Protein AF-A0A6P7FRH8-F1 (afdb_monomer_lite)

pLDDT: mean 74.27, std 18.22, range [39.25, 94.69]

Secondary structure (DSSP, 8-state):
-HHHHTT--HHHHHHHTTS-SSS----------SSHHHHHHHHHHHHHHS-EE-GGGT-TT--PEEEPTT-SSHHHHHHHIIIIIHHHTT-PPPPHHHHHHHHHHTTEEE--PPP-----------S----SSSSSSS--S---S----

Structure (mmCIF, N/CA/C/O backbone):
data_AF-A0A6P7FRH8-F1
#
_entry.id   AF-A0A6P7FRH8-F1
#
loop_
_atom_site.group_PDB
_atom_site.id
_atom_site.type_symbol
_atom_site.label_atom_id
_atom_site.label_alt_id
_atom_site.label_comp_id
_atom_site.label_asym_id
_atom_site.label_entity_id
_atom_site.label_seq_id
_atom_site.pdbx_PDB_ins_code
_atom_site.Cartn_x
_atom_site.Cartn_y
_atom_site.Cartn_z
_atom_site.occupancy
_atom_site.B_iso_or_equiv
_atom_site.auth_seq_id
_atom_site.auth_comp_id
_atom_site.auth_asym_id
_atom_site.auth_atom_id
_atom_site.pdbx_PDB_model_num
ATOM 1 N N . MET A 1 1 ? -32.031 -20.025 24.176 1.00 63.12 1 MET A N 1
ATOM 2 C CA . MET A 1 1 ? -31.683 -21.432 23.867 1.00 63.12 1 MET A CA 1
ATOM 3 C C . MET A 1 1 ? -32.032 -21.866 22.438 1.00 63.12 1 MET A C 1
ATOM 5 O O . MET A 1 1 ? -31.291 -22.670 21.905 1.00 63.12 1 MET A O 1
ATOM 9 N N . PHE A 1 2 ? -33.048 -21.300 21.772 1.00 73.94 2 PHE A N 1
ATOM 10 C CA . PHE A 1 2 ? -33.455 -21.704 20.409 1.00 73.94 2 PHE A CA 1
ATOM 11 C C . PHE A 1 2 ? -32.411 -21.440 19.297 1.00 73.94 2 PHE A C 1
ATOM 13 O O . PHE A 1 2 ? -32.274 -22.214 18.356 1.00 73.94 2 PHE A O 1
ATOM 20 N N . LEU A 1 3 ? -31.630 -20.361 19.420 1.00 79.25 3 LEU A N 1
ATOM 2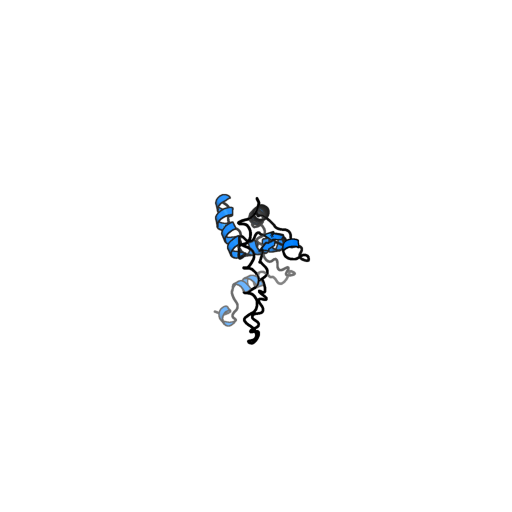1 C CA . LEU A 1 3 ? -30.697 -19.915 18.374 1.00 79.25 3 LEU A CA 1
ATOM 22 C C . LEU A 1 3 ? -29.449 -20.797 18.239 1.00 79.25 3 LEU A C 1
ATOM 24 O O . LEU A 1 3 ? -28.975 -21.026 17.129 1.00 79.25 3 LEU A O 1
ATOM 28 N N . ASN A 1 4 ? -28.979 -21.374 19.350 1.00 80.12 4 ASN A N 1
ATOM 29 C CA . ASN A 1 4 ? -27.881 -22.343 19.333 1.00 80.12 4 ASN A CA 1
ATOM 30 C C . ASN A 1 4 ? -28.285 -23.656 18.655 1.00 80.12 4 ASN A C 1
ATOM 32 O O . ASN A 1 4 ? -27.463 -24.247 17.964 1.00 80.12 4 ASN A O 1
ATOM 36 N N . THR A 1 5 ? -29.536 -24.094 18.814 1.00 89.44 5 THR A N 1
ATOM 37 C CA . THR A 1 5 ? -30.041 -25.343 18.222 1.00 89.44 5 THR A CA 1
ATOM 38 C C . THR A 1 5 ? -30.091 -25.276 16.697 1.00 89.44 5 THR A C 1
ATOM 40 O O . THR A 1 5 ? -29.773 -26.253 16.030 1.00 89.44 5 THR A O 1
ATOM 43 N N . LEU A 1 6 ? -30.441 -24.113 16.141 1.00 83.88 6 LEU A N 1
ATOM 44 C CA . LEU A 1 6 ? -30.468 -23.882 14.692 1.00 83.88 6 LEU A CA 1
ATOM 45 C C . LEU A 1 6 ? -29.117 -23.407 14.128 1.00 83.88 6 LEU A C 1
ATOM 47 O O . LEU A 1 6 ? -28.991 -23.202 12.924 1.00 83.88 6 LEU A O 1
ATOM 51 N N . GLY A 1 7 ? -28.113 -23.181 14.985 1.00 88.06 7 GLY A N 1
ATOM 52 C CA . GLY A 1 7 ? -26.817 -22.626 14.584 1.00 88.06 7 GLY A CA 1
ATOM 53 C C . GLY A 1 7 ? -26.890 -21.192 14.041 1.00 88.06 7 GLY A C 1
ATOM 54 O O . GLY A 1 7 ? -25.972 -20.741 13.353 1.00 88.06 7 GLY A O 1
ATOM 55 N N . VAL A 1 8 ? -27.970 -20.458 14.329 1.00 88.38 8 VAL A N 1
ATOM 56 C CA . VAL A 1 8 ? -28.181 -19.098 13.820 1.00 88.38 8 VAL A CA 1
ATOM 57 C C . VAL A 1 8 ? -27.652 -18.093 14.836 1.00 88.38 8 VAL A C 1
ATOM 59 O O . VAL A 1 8 ? -28.029 -18.106 16.002 1.00 88.38 8 VAL A O 1
ATOM 62 N N . LYS A 1 9 ? -26.780 -17.184 14.390 1.00 87.31 9 LYS A N 1
ATOM 63 C CA . LYS A 1 9 ? -26.216 -16.134 15.249 1.00 87.31 9 LYS A CA 1
ATOM 64 C C . LYS A 1 9 ? -27.174 -14.945 15.363 1.00 87.31 9 LYS A C 1
ATOM 66 O O . LYS A 1 9 ? -27.719 -14.502 14.354 1.00 87.31 9 LYS A O 1
ATOM 71 N N . ASP A 1 10 ? -27.267 -14.347 16.550 1.00 83.75 10 ASP A N 1
ATOM 72 C CA . ASP A 1 10 ? -28.142 -13.198 16.857 1.00 83.75 10 ASP A CA 1
ATOM 73 C C . ASP A 1 10 ? -28.058 -12.045 15.847 1.00 83.75 10 ASP A C 1
ATOM 75 O O . ASP A 1 10 ? -29.055 -11.388 15.547 1.00 83.75 10 ASP A O 1
ATOM 79 N N . TRP A 1 11 ? -26.867 -11.781 15.301 1.00 84.12 11 TRP A N 1
ATOM 80 C CA . TRP A 1 11 ? -26.667 -10.702 14.332 1.00 84.12 11 TRP A CA 1
ATOM 81 C C . TRP A 1 11 ? -27.439 -10.928 13.020 1.00 84.12 11 TRP A C 1
ATOM 83 O O . TRP A 1 11 ? -27.838 -9.955 12.385 1.00 84.12 11 TRP A O 1
ATOM 93 N N . VAL A 1 12 ? -27.675 -12.187 12.630 1.00 86.56 12 VAL A N 1
ATOM 94 C CA . VAL A 1 12 ? -28.420 -12.560 11.415 1.00 86.56 12 VAL A CA 1
ATOM 95 C C . VAL A 1 12 ? -29.893 -12.210 11.583 1.00 86.56 12 VAL A C 1
ATOM 97 O O . VAL A 1 12 ? -30.481 -11.569 10.720 1.00 86.56 12 VAL A O 1
ATOM 100 N N . ILE A 1 13 ? -30.461 -12.527 12.745 1.00 85.88 13 ILE A N 1
ATOM 101 C CA . ILE A 1 13 ? -31.863 -12.241 13.072 1.00 85.88 13 ILE A CA 1
ATOM 102 C C . ILE A 1 13 ? -32.079 -10.741 13.191 1.00 85.88 13 ILE A C 1
ATOM 104 O O . ILE A 1 13 ? -33.019 -10.209 12.616 1.00 85.88 13 ILE A O 1
ATOM 108 N N . LYS A 1 14 ? -31.161 -10.028 13.854 1.00 85.88 14 LYS A N 1
ATOM 109 C CA . LYS A 1 14 ? -31.185 -8.558 13.905 1.00 85.88 14 LYS A CA 1
ATOM 110 C C . LYS A 1 14 ? -31.061 -7.921 12.520 1.00 85.88 14 LYS A C 1
ATOM 112 O O . LYS A 1 14 ? -31.521 -6.800 12.338 1.00 85.88 14 LYS A O 1
ATOM 117 N N . LYS A 1 15 ? -30.418 -8.590 11.559 1.00 84.75 15 LYS A N 1
ATOM 118 C CA . LYS A 1 15 ? -30.324 -8.125 10.172 1.00 84.75 15 LYS A CA 1
ATOM 119 C C . LYS A 1 15 ? -31.622 -8.386 9.411 1.00 84.75 15 LYS A C 1
ATOM 121 O O . LYS A 1 15 ? -32.083 -7.485 8.727 1.00 84.75 15 LYS A O 1
ATOM 126 N N . TRP A 1 16 ? -32.222 -9.563 9.566 1.00 86.12 16 TRP A N 1
ATOM 127 C CA . TRP A 1 16 ? -33.502 -9.909 8.940 1.00 86.12 16 TRP A CA 1
ATOM 128 C C . TRP A 1 16 ? -34.677 -9.123 9.510 1.00 86.12 16 TRP A C 1
ATOM 130 O O . TRP A 1 16 ? -35.478 -8.624 8.743 1.00 86.12 16 TRP A O 1
ATOM 140 N N . ALA A 1 17 ? -34.730 -8.905 10.823 1.00 84.31 17 ALA A N 1
ATOM 141 C CA . ALA A 1 17 ? -35.766 -8.086 11.452 1.00 84.31 17 ALA A CA 1
ATOM 142 C C . ALA A 1 17 ? -35.743 -6.617 10.988 1.00 84.31 17 ALA A C 1
ATOM 144 O O . ALA A 1 17 ? -36.749 -5.927 11.086 1.00 84.31 17 ALA A O 1
ATOM 145 N N . LYS A 1 18 ? -34.597 -6.131 10.491 1.00 81.94 18 LYS A N 1
ATOM 146 C CA . LYS A 1 18 ? -34.467 -4.795 9.886 1.00 81.94 18 LYS A CA 1
ATOM 147 C C . LYS A 1 18 ? -34.904 -4.753 8.420 1.00 81.94 18 LYS A C 1
ATOM 149 O O . LYS A 1 18 ? -35.104 -3.667 7.895 1.00 81.94 18 LYS A O 1
ATOM 154 N N . ILE A 1 19 ? -35.003 -5.907 7.765 1.00 77.25 19 ILE A N 1
ATOM 155 C CA . ILE A 1 19 ? -35.487 -6.051 6.393 1.00 77.25 19 ILE A CA 1
ATOM 156 C C . ILE A 1 19 ? -36.983 -6.358 6.524 1.00 77.25 19 ILE A C 1
ATOM 158 O O . ILE A 1 19 ? -37.376 -7.511 6.676 1.00 77.25 19 ILE A O 1
ATOM 162 N N . GLY A 1 20 ? -37.811 -5.316 6.600 1.00 70.62 20 GLY A N 1
ATOM 163 C CA . GLY A 1 20 ? -39.267 -5.474 6.612 1.00 70.62 20 GLY A CA 1
ATOM 164 C C . GLY A 1 20 ? -39.796 -6.110 5.311 1.00 70.62 20 GLY A C 1
ATOM 165 O O . GLY A 1 20 ? -39.041 -6.264 4.351 1.00 70.62 20 GLY A O 1
ATOM 166 N N . PRO A 1 21 ? -41.087 -6.491 5.259 1.00 69.56 21 PRO A N 1
ATOM 167 C CA . PRO A 1 21 ? -41.699 -7.119 4.080 1.00 69.56 21 PRO A CA 1
ATOM 168 C C . PRO A 1 21 ? -41.837 -6.180 2.867 1.00 69.56 21 PRO A C 1
ATOM 170 O O . PRO A 1 21 ? -42.007 -6.650 1.748 1.00 69.56 21 PRO A O 1
ATOM 173 N N . GLU A 1 22 ? -41.730 -4.873 3.074 1.00 61.94 22 GLU A N 1
ATOM 174 C CA . GLU A 1 22 ? -41.781 -3.846 2.036 1.00 61.94 22 GLU A CA 1
ATOM 175 C C . GLU A 1 22 ? -40.412 -3.163 1.997 1.00 61.94 22 GLU A C 1
ATOM 177 O O . GLU A 1 22 ? -40.123 -2.352 2.869 1.00 61.94 22 GLU A O 1
ATOM 182 N N . GLU A 1 23 ? -39.538 -3.580 1.073 1.00 50.59 23 GLU A N 1
ATOM 183 C CA . GLU A 1 23 ? -38.550 -2.745 0.361 1.00 50.59 23 GLU A CA 1
ATOM 184 C C . GLU A 1 23 ? -37.496 -3.613 -0.354 1.00 50.59 23 GLU A C 1
ATOM 186 O O . GLU A 1 23 ? -36.918 -4.554 0.196 1.00 50.59 23 GLU A O 1
ATOM 191 N N . ASN A 1 24 ? -37.221 -3.269 -1.617 1.00 59.03 24 ASN A N 1
ATOM 192 C CA . ASN A 1 24 ? -36.160 -3.859 -2.429 1.00 59.03 24 ASN A CA 1
ATOM 193 C C . ASN A 1 24 ? -34.812 -3.730 -1.708 1.00 59.03 24 ASN A C 1
ATOM 195 O O . ASN A 1 24 ? -34.280 -2.632 -1.544 1.00 59.03 24 ASN A O 1
ATOM 199 N N . VAL A 1 25 ? -34.241 -4.867 -1.306 1.00 55.28 25 VAL A N 1
ATOM 200 C CA . VAL A 1 25 ? -32.971 -4.942 -0.580 1.00 55.28 25 VAL A CA 1
ATOM 201 C C . VAL A 1 25 ? -31.812 -4.512 -1.488 1.00 55.28 25 VAL A C 1
ATOM 203 O O . VAL A 1 25 ? -31.060 -5.335 -2.010 1.00 55.28 25 VAL A O 1
ATOM 206 N N . THR A 1 26 ? -31.582 -3.207 -1.636 1.00 56.03 26 THR A N 1
ATOM 207 C CA . THR A 1 26 ? -30.226 -2.723 -1.895 1.00 56.03 26 THR A CA 1
ATOM 208 C C . THR A 1 26 ? -29.423 -2.989 -0.636 1.00 56.03 26 THR A C 1
ATOM 210 O O . THR A 1 26 ? -29.571 -2.298 0.371 1.00 56.03 26 THR A O 1
ATOM 213 N N . VAL A 1 27 ? -28.582 -4.024 -0.677 1.00 55.12 27 VAL A N 1
ATOM 214 C CA . VAL A 1 27 ? -27.590 -4.308 0.361 1.00 55.12 27 VAL A CA 1
ATOM 215 C C . VAL A 1 27 ? -26.592 -3.150 0.375 1.00 55.12 27 VAL A C 1
ATOM 217 O O . VAL A 1 27 ? -25.514 -3.217 -0.217 1.00 55.12 27 VAL A O 1
ATOM 220 N N . GLN A 1 28 ? -26.946 -2.060 1.051 1.00 49.62 28 GLN A N 1
ATOM 221 C CA . GLN A 1 28 ? -26.010 -1.000 1.379 1.00 49.62 28 GLN A CA 1
ATOM 222 C C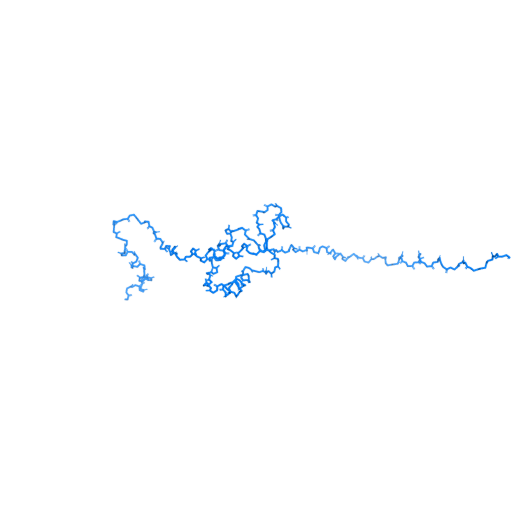 . GLN A 1 28 ? -25.105 -1.546 2.475 1.00 49.62 28 GLN A C 1
ATOM 224 O O . GLN A 1 28 ? -25.342 -1.436 3.676 1.00 49.62 28 GLN A O 1
ATOM 229 N N . THR A 1 29 ? -24.063 -2.237 2.025 1.00 53.25 29 THR A N 1
ATOM 230 C CA . THR A 1 29 ? -22.898 -2.525 2.848 1.00 53.25 29 THR A CA 1
ATOM 231 C C . THR A 1 29 ? -22.422 -1.169 3.347 1.00 53.25 29 THR A C 1
ATOM 233 O O . THR A 1 29 ? -22.040 -0.349 2.516 1.00 53.25 29 THR A O 1
ATOM 236 N N . HIS A 1 30 ? -22.502 -0.902 4.657 1.00 50.78 30 HIS A N 1
ATOM 237 C CA . HIS A 1 30 ? -21.990 0.335 5.246 1.00 50.78 30 HIS A CA 1
ATOM 238 C C . HIS A 1 30 ? -20.535 0.511 4.810 1.00 50.78 30 HIS A C 1
ATOM 240 O O . HIS A 1 30 ? -19.613 -0.097 5.360 1.00 50.78 30 HIS A O 1
ATOM 246 N N . GLN A 1 31 ? -20.326 1.321 3.778 1.00 47.53 31 GLN A N 1
ATOM 247 C CA . GLN A 1 31 ? -19.007 1.787 3.438 1.00 47.53 31 GLN A CA 1
ATOM 248 C C . GLN A 1 31 ? -18.686 2.836 4.489 1.00 47.53 31 GLN A C 1
ATOM 250 O O . GLN A 1 31 ? -19.239 3.932 4.474 1.00 47.53 31 GLN A O 1
ATOM 255 N N . ASN A 1 32 ? -17.797 2.495 5.422 1.00 48.66 32 ASN A N 1
ATOM 256 C CA . ASN A 1 32 ? -17.069 3.482 6.215 1.00 48.66 32 ASN A CA 1
ATOM 257 C C . ASN A 1 32 ? -16.215 4.322 5.245 1.00 48.66 32 ASN A C 1
ATOM 259 O O . ASN A 1 32 ? -15.011 4.112 5.105 1.00 48.66 32 ASN A O 1
ATOM 263 N N . SER A 1 33 ? -16.860 5.215 4.495 1.00 51.47 33 SER A N 1
ATOM 264 C CA . SER A 1 33 ? -16.261 5.964 3.389 1.00 51.47 33 SER A CA 1
ATOM 265 C C . SER A 1 33 ? -15.751 7.341 3.822 1.00 51.47 33 SER A C 1
ATOM 267 O O . SER A 1 33 ? -15.045 7.992 3.059 1.00 51.47 33 SER A O 1
ATOM 269 N N . GLY A 1 34 ? -16.066 7.790 5.041 1.00 50.84 34 GLY A N 1
ATOM 270 C CA . GLY A 1 34 ? -15.801 9.172 5.457 1.00 50.84 34 GLY A CA 1
ATOM 271 C C . GLY A 1 34 ? -14.327 9.497 5.722 1.00 50.84 34 GLY A C 1
ATOM 272 O O . GLY A 1 34 ? -13.836 10.516 5.253 1.00 50.84 34 GLY A O 1
ATOM 273 N N . ASN A 1 35 ? -13.587 8.622 6.413 1.00 54.28 35 ASN A N 1
ATOM 274 C CA . ASN A 1 35 ? -12.280 9.000 6.982 1.00 54.28 35 ASN A CA 1
ATOM 275 C C . ASN A 1 35 ? -11.044 8.404 6.294 1.00 54.28 35 ASN A C 1
ATOM 277 O O . ASN A 1 35 ? -9.920 8.753 6.644 1.00 54.28 35 ASN A O 1
ATOM 281 N N . ASN A 1 36 ? -11.204 7.531 5.296 1.00 60.47 36 ASN A N 1
ATOM 282 C CA . ASN A 1 36 ? -10.049 6.896 4.644 1.00 60.47 36 ASN A CA 1
ATOM 283 C C . ASN A 1 36 ? -9.359 7.798 3.608 1.00 60.47 36 ASN A C 1
ATOM 285 O O . ASN A 1 36 ? -8.239 7.509 3.195 1.00 60.47 36 ASN A O 1
ATOM 289 N N . ASN A 1 37 ? -9.997 8.895 3.194 1.00 74.62 37 ASN A N 1
ATOM 290 C CA . ASN A 1 37 ? -9.491 9.738 2.110 1.00 74.62 37 ASN A CA 1
ATOM 291 C C . ASN A 1 37 ? -8.194 10.464 2.484 1.00 74.62 37 ASN A C 1
ATOM 293 O O . ASN A 1 37 ? -7.320 10.608 1.635 1.00 74.62 37 ASN A O 1
ATOM 297 N N . HIS A 1 38 ? -8.044 10.885 3.743 1.00 83.75 38 HIS A N 1
ATOM 298 C CA . HIS A 1 38 ? -6.843 11.589 4.193 1.00 83.75 38 HIS A CA 1
ATOM 299 C C . HIS A 1 38 ? -5.606 10.683 4.163 1.00 83.75 38 HIS A C 1
ATOM 301 O O . HIS A 1 38 ? -4.630 10.978 3.476 1.00 83.75 38 HIS A O 1
ATOM 307 N N . GLY A 1 39 ? -5.693 9.515 4.808 1.00 84.50 39 GLY A N 1
ATOM 308 C CA . GLY A 1 39 ? -4.589 8.555 4.829 1.00 84.50 39 GLY A CA 1
ATOM 309 C C . GLY A 1 39 ? -4.233 8.025 3.436 1.00 84.50 39 GLY A C 1
ATOM 310 O O . GLY A 1 39 ? -3.061 7.813 3.134 1.00 84.50 39 GLY A O 1
ATOM 311 N N . VAL A 1 40 ? -5.220 7.860 2.544 1.00 87.62 40 VAL A N 1
ATOM 312 C CA . VAL A 1 40 ? -4.959 7.460 1.150 1.00 87.62 40 VAL A CA 1
ATOM 313 C C . VAL A 1 40 ? -4.197 8.545 0.384 1.00 87.62 40 VAL A C 1
ATOM 315 O O . VAL A 1 40 ? -3.277 8.205 -0.356 1.00 87.62 40 VAL A O 1
ATOM 318 N N . LYS A 1 41 ? -4.519 9.831 0.579 1.00 89.25 41 LYS A N 1
ATOM 319 C CA . LYS A 1 41 ? -3.778 10.944 -0.041 1.00 89.25 41 LYS A CA 1
ATOM 320 C C . LYS A 1 41 ? -2.330 10.997 0.443 1.00 89.25 41 LYS A C 1
ATOM 322 O O . LYS A 1 41 ? -1.417 11.074 -0.371 1.00 89.25 41 LYS A O 1
ATOM 327 N N . GLN A 1 42 ? -2.105 10.879 1.750 1.00 89.44 42 GLN A N 1
ATOM 328 C CA . GLN A 1 42 ? -0.749 10.832 2.310 1.00 89.44 42 GLN A CA 1
ATOM 329 C C . GLN A 1 42 ? 0.055 9.651 1.774 1.00 89.44 42 GLN A C 1
ATOM 331 O O . GLN A 1 42 ? 1.242 9.775 1.485 1.00 89.44 42 GLN A O 1
ATOM 336 N N . LEU A 1 43 ? -0.602 8.506 1.594 1.00 91.56 43 LEU A N 1
ATOM 337 C CA . LEU A 1 43 ? 0.036 7.339 1.012 1.00 91.56 43 LEU A CA 1
ATOM 338 C C . LEU A 1 43 ? 0.420 7.552 -0.463 1.00 91.56 43 LEU A C 1
ATOM 340 O O . LEU A 1 43 ? 1.444 7.038 -0.906 1.00 91.56 43 LEU A O 1
ATOM 344 N N . GLN A 1 44 ? -0.368 8.316 -1.224 1.00 91.25 44 GLN A N 1
ATOM 345 C CA . GLN A 1 44 ? 0.001 8.703 -2.588 1.00 91.25 44 GLN A CA 1
ATOM 346 C C . GLN A 1 44 ? 1.237 9.605 -2.596 1.00 91.25 44 GLN A C 1
ATOM 348 O O . GLN A 1 44 ? 2.183 9.295 -3.312 1.00 91.25 44 GLN A O 1
ATOM 353 N N . ILE A 1 45 ? 1.278 10.623 -1.729 1.00 91.50 45 ILE A N 1
ATOM 354 C CA . ILE A 1 45 ? 2.450 11.503 -1.570 1.00 91.50 45 ILE A CA 1
ATOM 355 C C . ILE A 1 45 ? 3.698 10.681 -1.226 1.00 91.50 45 ILE A C 1
ATOM 357 O O . ILE A 1 45 ? 4.754 10.873 -1.824 1.00 91.50 45 ILE A O 1
ATOM 361 N N . PHE A 1 46 ? 3.566 9.712 -0.314 1.00 92.50 46 PHE A N 1
ATOM 362 C CA . PHE A 1 46 ? 4.646 8.781 0.000 1.00 92.50 46 PHE A CA 1
ATOM 363 C C . PHE A 1 46 ? 5.124 8.036 -1.250 1.00 92.50 46 PHE A C 1
ATOM 365 O O . PHE A 1 46 ? 6.311 8.074 -1.559 1.00 92.50 46 PHE A O 1
ATOM 372 N N . PHE A 1 47 ? 4.225 7.403 -2.009 1.00 92.56 47 PHE A N 1
ATOM 373 C CA . PHE A 1 47 ? 4.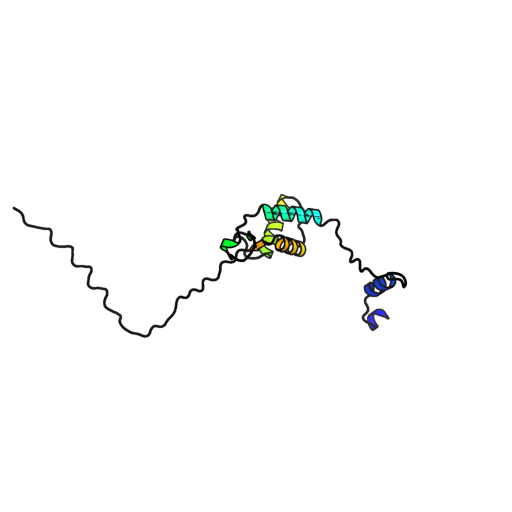615 6.683 -3.224 1.00 92.56 47 PHE A CA 1
ATOM 374 C C . PHE A 1 47 ? 5.221 7.582 -4.307 1.00 92.56 47 PHE A C 1
ATOM 376 O O . PHE A 1 47 ? 6.031 7.095 -5.092 1.00 92.56 47 PHE A O 1
ATOM 383 N N . ASP A 1 48 ? 4.851 8.859 -4.357 1.00 90.94 48 ASP A N 1
ATOM 384 C CA . ASP A 1 48 ? 5.410 9.831 -5.298 1.00 90.94 48 ASP A CA 1
ATOM 385 C C . ASP A 1 48 ? 6.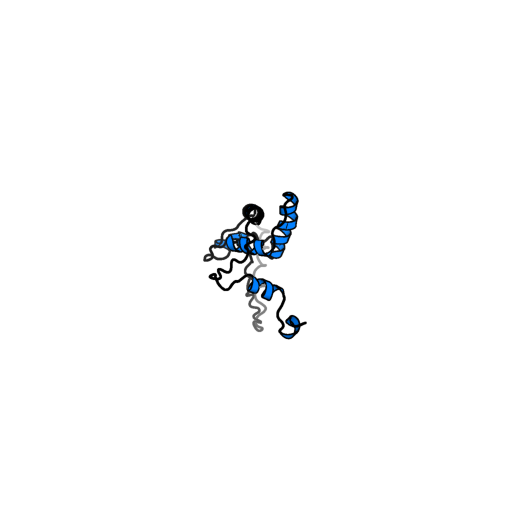790 10.340 -4.889 1.00 90.94 48 ASP A C 1
ATOM 387 O O . ASP A 1 48 ? 7.596 10.641 -5.764 1.00 90.94 48 ASP A O 1
ATOM 391 N N . SER A 1 49 ? 7.097 10.340 -3.590 1.00 90.62 49 SER A N 1
ATOM 392 C CA . SER A 1 49 ? 8.440 10.647 -3.083 1.00 90.62 49 SER A CA 1
ATOM 393 C C . SER A 1 49 ? 9.466 9.535 -3.334 1.00 90.62 49 SER A C 1
ATOM 395 O O . SER A 1 49 ? 10.669 9.780 -3.270 1.00 90.62 49 SER A O 1
ATOM 397 N N . LEU A 1 50 ? 9.012 8.306 -3.607 1.00 90.81 50 LEU A N 1
ATOM 398 C CA . LEU A 1 50 ? 9.907 7.175 -3.839 1.00 90.81 50 LEU A CA 1
ATOM 399 C C . LEU A 1 50 ? 10.531 7.239 -5.241 1.00 90.81 50 LEU A C 1
ATOM 401 O O . LEU A 1 50 ? 9.824 7.542 -6.206 1.00 90.81 50 LEU A O 1
ATOM 405 N N . PRO A 1 51 ? 11.812 6.859 -5.395 1.00 88.19 51 PRO A N 1
ATOM 406 C CA . PRO A 1 51 ? 12.427 6.718 -6.707 1.00 88.19 51 PRO A CA 1
ATOM 407 C C . PRO A 1 51 ? 11.756 5.580 -7.491 1.00 88.19 51 PRO A C 1
ATOM 409 O O . PRO A 1 51 ? 11.595 4.454 -7.002 1.00 88.19 51 PRO A O 1
ATOM 412 N N . LYS A 1 52 ? 11.340 5.892 -8.722 1.00 90.00 52 LYS A N 1
ATOM 413 C CA . LYS A 1 52 ? 10.634 4.982 -9.632 1.00 90.00 52 LYS A CA 1
ATOM 414 C C . LYS A 1 52 ? 11.489 4.729 -10.868 1.00 90.00 52 LYS A C 1
ATOM 416 O O . LYS A 1 52 ? 12.114 5.636 -11.407 1.00 90.00 52 LYS A O 1
ATOM 421 N N . LEU A 1 53 ? 11.454 3.491 -11.333 1.00 85.50 53 LEU A N 1
ATOM 422 C CA . LEU A 1 53 ? 12.080 3.024 -12.554 1.00 85.50 53 LEU A CA 1
ATOM 423 C C . LEU A 1 53 ? 10.998 2.650 -13.565 1.00 85.50 53 LEU A C 1
ATOM 425 O O . LEU A 1 53 ? 10.014 1.974 -13.244 1.00 85.50 53 LEU A O 1
ATOM 429 N N . GLU A 1 54 ? 11.214 3.060 -14.806 1.00 82.62 54 GLU A N 1
ATOM 430 C CA . GLU A 1 54 ? 10.318 2.730 -15.899 1.00 82.62 54 GLU A CA 1
ATOM 431 C C . GLU A 1 54 ? 10.302 1.232 -16.218 1.00 82.62 54 GLU A C 1
ATOM 433 O O . GLU A 1 54 ? 11.246 0.466 -15.992 1.00 82.62 54 GLU A O 1
ATOM 438 N N . SER A 1 55 ? 9.173 0.803 -16.763 1.00 83.06 55 SER A N 1
ATOM 439 C CA . SER A 1 55 ? 8.889 -0.607 -17.004 1.00 83.06 55 SER A CA 1
ATOM 440 C C . SER A 1 55 ? 9.856 -1.313 -17.959 1.00 83.06 55 SER A C 1
ATOM 442 O O . SER A 1 55 ? 10.132 -2.510 -17.783 1.00 83.06 55 SER A O 1
ATOM 444 N N . HIS A 1 56 ? 10.388 -0.588 -18.950 1.00 80.44 56 HIS A N 1
ATOM 445 C CA . HIS A 1 56 ? 11.181 -1.142 -20.049 1.00 80.44 56 HIS A CA 1
ATOM 446 C C . HIS A 1 56 ? 12.476 -1.796 -19.576 1.00 80.44 56 HIS A C 1
ATOM 448 O O . HIS A 1 56 ? 12.939 -2.745 -20.205 1.00 80.44 56 HIS A O 1
ATOM 454 N N . TYR A 1 57 ? 13.005 -1.372 -18.427 1.00 75.69 57 TYR A N 1
ATOM 455 C CA . TYR A 1 57 ? 14.189 -1.973 -17.816 1.00 75.69 57 TYR A CA 1
ATOM 456 C C . TYR A 1 57 ? 13.944 -3.396 -17.293 1.00 75.69 57 TYR A C 1
ATOM 458 O O . TYR A 1 57 ? 14.855 -4.222 -17.267 1.00 75.69 57 TYR A O 1
ATOM 466 N N . CYS A 1 58 ? 12.712 -3.713 -16.889 1.00 72.50 58 CYS A N 1
ATOM 467 C CA . CYS A 1 58 ? 12.377 -5.013 -16.303 1.00 72.50 58 CYS A CA 1
ATOM 468 C C . CYS A 1 58 ? 11.691 -5.938 -17.313 1.00 72.50 58 CYS A C 1
ATOM 470 O O . CYS A 1 58 ? 12.045 -7.119 -17.458 1.00 72.50 58 CYS A O 1
ATOM 472 N N . ARG A 1 59 ? 10.670 -5.403 -17.991 1.00 74.94 59 ARG A N 1
ATOM 473 C CA . ARG A 1 59 ? 9.833 -6.088 -18.982 1.00 74.94 59 ARG A CA 1
ATOM 474 C C . ARG A 1 59 ? 9.250 -5.057 -19.945 1.00 74.94 59 ARG A C 1
ATOM 476 O O . ARG A 1 59 ? 8.348 -4.322 -19.564 1.00 74.94 59 ARG A O 1
ATOM 483 N N . ALA A 1 60 ? 9.687 -5.109 -21.200 1.00 72.50 60 ALA A N 1
ATOM 484 C CA . ALA A 1 60 ? 9.255 -4.206 -22.269 1.00 72.50 60 ALA A CA 1
ATOM 485 C C . ALA A 1 60 ? 7.728 -4.133 -22.476 1.00 72.50 60 ALA A C 1
ATOM 487 O O . ALA A 1 60 ? 7.217 -3.101 -22.882 1.00 72.50 60 ALA A O 1
ATOM 488 N N . THR A 1 61 ? 6.987 -5.206 -22.186 1.00 81.12 61 THR A N 1
ATOM 489 C CA . THR A 1 61 ? 5.537 -5.286 -22.442 1.00 81.12 61 THR A CA 1
ATOM 490 C C . THR A 1 61 ? 4.657 -4.874 -21.260 1.00 81.12 61 THR A C 1
ATOM 492 O O . THR A 1 61 ? 3.434 -4.883 -21.368 1.00 81.12 61 THR A O 1
ATOM 495 N N . SER A 1 62 ? 5.239 -4.562 -20.101 1.00 81.69 62 SER A N 1
ATOM 496 C CA . SER A 1 62 ? 4.474 -4.225 -18.898 1.00 81.69 62 SER A CA 1
ATOM 497 C C . SER A 1 62 ? 4.337 -2.714 -18.777 1.00 81.69 62 SER A C 1
ATOM 499 O O . SER A 1 62 ? 5.333 -2.035 -18.872 1.00 81.69 62 SER A O 1
ATOM 501 N N . SER A 1 63 ? 3.174 -2.167 -18.426 1.00 84.38 63 SER A N 1
ATOM 502 C CA . SER A 1 63 ? 3.022 -0.728 -18.124 1.00 84.38 63 SER A CA 1
ATOM 503 C C . SER A 1 63 ? 3.212 -0.414 -16.624 1.00 84.38 63 SER A C 1
ATOM 505 O O . SER A 1 63 ? 2.455 0.375 -16.055 1.00 84.38 63 SER A O 1
ATOM 507 N N . LYS A 1 64 ? 4.095 -1.148 -15.932 1.00 87.81 64 LYS A N 1
ATOM 508 C CA . LYS A 1 64 ? 4.239 -1.083 -14.462 1.00 87.81 64 LYS A CA 1
ATOM 509 C C . LYS A 1 64 ? 5.452 -0.253 -14.075 1.00 87.81 64 LYS A C 1
ATOM 511 O O . LYS A 1 64 ? 6.520 -0.464 -14.635 1.00 87.81 64 LYS A O 1
ATOM 516 N N . LEU A 1 65 ? 5.296 0.594 -13.067 1.00 89.06 65 LEU A N 1
ATOM 517 C CA . LEU A 1 65 ? 6.394 1.356 -12.481 1.00 89.06 65 LEU A CA 1
ATOM 518 C C . LEU A 1 65 ? 7.089 0.489 -11.431 1.00 89.06 65 LEU A C 1
ATOM 520 O O . LEU A 1 65 ? 6.437 -0.055 -10.535 1.00 89.06 65 LEU A O 1
ATOM 524 N N . TYR A 1 66 ? 8.401 0.319 -11.555 1.00 89.19 66 TYR A N 1
ATOM 525 C CA . TYR A 1 66 ? 9.177 -0.492 -10.625 1.00 89.19 66 TYR A CA 1
ATOM 526 C C . TYR A 1 66 ? 9.823 0.399 -9.574 1.00 89.19 66 TYR A C 1
ATOM 528 O O . TYR A 1 66 ? 10.496 1.363 -9.906 1.00 89.19 66 TYR A O 1
ATOM 536 N N . LEU A 1 67 ? 9.633 0.079 -8.301 1.00 90.12 67 LEU A N 1
ATOM 537 C CA . LEU A 1 67 ? 10.408 0.701 -7.232 1.00 90.12 67 LEU A CA 1
ATOM 538 C C . LEU A 1 67 ? 11.824 0.124 -7.222 1.00 90.12 67 LEU A C 1
ATOM 540 O O . LEU A 1 67 ? 12.025 -1.046 -7.576 1.00 90.12 67 LEU A O 1
ATOM 544 N N . GLU A 1 68 ? 12.781 0.934 -6.777 1.00 83.44 68 GLU A N 1
ATOM 545 C CA . GLU A 1 68 ? 14.166 0.507 -6.600 1.00 83.44 68 GLU A CA 1
ATOM 546 C C . GLU A 1 68 ? 14.288 -0.742 -5.705 1.00 83.44 68 GLU A C 1
ATOM 548 O O . GLU A 1 68 ? 13.467 -0.966 -4.806 1.00 83.44 68 GLU A O 1
ATOM 553 N N . PRO A 1 69 ? 15.325 -1.573 -5.921 1.00 81.81 69 PRO A N 1
ATOM 554 C CA . PRO A 1 69 ? 15.535 -2.829 -5.201 1.00 81.81 69 PRO A CA 1
ATOM 555 C C . PRO A 1 69 ? 16.031 -2.650 -3.755 1.00 81.81 69 PRO A C 1
ATOM 557 O O . PRO A 1 69 ? 16.865 -3.417 -3.284 1.00 81.81 69 PRO A O 1
ATOM 560 N N . ILE A 1 70 ? 15.513 -1.657 -3.035 1.00 86.75 70 ILE A N 1
ATOM 561 C CA . ILE A 1 70 ? 15.798 -1.426 -1.613 1.00 86.75 70 ILE A CA 1
ATOM 562 C C . ILE A 1 70 ? 14.964 -2.388 -0.752 1.00 86.75 70 ILE A C 1
ATOM 564 O O . ILE A 1 70 ? 15.426 -2.907 0.265 1.00 86.75 70 ILE A O 1
ATOM 568 N N . TRP A 1 71 ? 13.729 -2.675 -1.180 1.00 88.62 71 TRP A N 1
ATOM 569 C CA . TRP A 1 71 ? 12.795 -3.531 -0.447 1.00 88.62 71 TRP A CA 1
ATOM 570 C C . TRP A 1 71 ? 12.563 -4.863 -1.156 1.00 88.62 71 TRP A C 1
ATOM 572 O O . TRP A 1 71 ? 12.201 -4.921 -2.331 1.00 88.62 71 TRP A O 1
ATOM 582 N N . THR A 1 72 ? 12.679 -5.955 -0.401 1.00 86.94 72 THR A N 1
ATOM 583 C CA . THR A 1 72 ? 12.473 -7.318 -0.921 1.00 86.94 72 THR A CA 1
ATOM 584 C C . THR A 1 72 ? 10.992 -7.690 -1.043 1.00 86.94 72 THR A C 1
ATOM 586 O O . THR A 1 72 ? 10.598 -8.492 -1.896 1.00 86.94 72 THR A O 1
ATOM 589 N N . SER A 1 73 ? 10.144 -7.114 -0.184 1.00 91.00 73 SER A N 1
ATOM 590 C CA . SER A 1 73 ? 8.727 -7.463 -0.064 1.00 91.00 73 SER A CA 1
ATOM 591 C C . SER A 1 73 ? 7.844 -6.247 0.220 1.00 91.00 73 SER A C 1
ATOM 593 O O . SER A 1 73 ? 8.278 -5.267 0.825 1.00 91.00 73 SER A O 1
ATOM 595 N N . LYS A 1 74 ? 6.562 -6.331 -0.174 1.00 91.31 74 LYS A N 1
ATOM 596 C CA . LYS A 1 74 ? 5.563 -5.274 0.085 1.00 91.31 74 LYS A CA 1
ATOM 597 C C . LYS A 1 74 ? 5.374 -5.032 1.584 1.00 91.31 74 LYS A C 1
ATOM 599 O O . LYS A 1 74 ? 5.187 -3.898 2.004 1.00 91.31 74 LYS A O 1
ATOM 604 N N . SER A 1 75 ? 5.494 -6.086 2.390 1.00 92.38 75 SER A N 1
ATOM 605 C CA . SER A 1 75 ? 5.442 -5.999 3.849 1.00 92.38 75 SER A CA 1
ATOM 606 C C . SER A 1 75 ? 6.605 -5.186 4.419 1.00 92.38 75 SER A C 1
ATOM 608 O O . SER A 1 75 ? 6.405 -4.423 5.358 1.00 92.38 75 SER A O 1
ATOM 610 N N . GLN A 1 76 ? 7.811 -5.323 3.857 1.00 92.81 76 GLN A N 1
ATOM 611 C CA . GLN A 1 76 ? 8.970 -4.525 4.265 1.00 92.81 76 GLN A CA 1
ATOM 612 C C . GLN A 1 76 ? 8.783 -3.049 3.892 1.00 92.81 76 GLN A C 1
ATOM 614 O O . GLN A 1 76 ? 9.042 -2.181 4.719 1.00 92.81 76 GLN A O 1
ATOM 619 N N . LEU A 1 77 ? 8.252 -2.774 2.697 1.00 93.56 77 LEU A N 1
ATOM 620 C CA . LEU A 1 77 ? 7.900 -1.416 2.281 1.00 93.56 77 LEU A CA 1
ATOM 621 C C . LEU A 1 77 ? 6.831 -0.794 3.198 1.00 93.56 77 LEU A C 1
ATOM 623 O O . LEU A 1 77 ? 6.945 0.363 3.585 1.00 93.56 77 LEU A O 1
ATOM 627 N N . TYR A 1 78 ? 5.818 -1.567 3.600 1.00 94.69 78 TYR A N 1
ATOM 628 C CA . TYR A 1 78 ? 4.800 -1.100 4.545 1.00 94.69 78 TYR A CA 1
ATOM 629 C C . TYR A 1 78 ? 5.380 -0.801 5.934 1.00 94.69 78 TYR A C 1
ATOM 631 O O . TYR A 1 78 ? 4.976 0.170 6.572 1.00 94.69 78 TYR A O 1
ATOM 639 N N . LYS A 1 79 ? 6.340 -1.610 6.406 1.00 93.62 79 LYS A N 1
ATOM 640 C CA . LYS A 1 79 ? 7.053 -1.332 7.661 1.00 93.62 79 LYS A CA 1
ATOM 641 C C . LYS A 1 79 ? 7.786 0.004 7.584 1.00 93.62 79 LYS A C 1
ATOM 643 O O . LYS A 1 79 ? 7.575 0.806 8.479 1.00 93.62 79 LYS A O 1
ATOM 648 N N . PHE A 1 80 ? 8.528 0.248 6.502 1.00 92.94 80 PHE A N 1
ATOM 649 C CA . PHE A 1 80 ? 9.224 1.516 6.251 1.00 92.94 80 PHE A CA 1
ATOM 650 C C . PHE A 1 80 ? 8.260 2.712 6.210 1.00 92.94 80 PHE A C 1
ATOM 652 O O . PHE A 1 80 ? 8.479 3.719 6.870 1.00 92.94 80 PHE A O 1
ATOM 659 N N . TYR A 1 81 ? 7.125 2.581 5.517 1.00 93.31 81 TYR A N 1
ATOM 660 C CA . TYR A 1 81 ? 6.077 3.607 5.535 1.00 93.31 81 TYR A CA 1
ATOM 661 C C . TYR A 1 81 ? 5.596 3.912 6.966 1.00 93.31 81 TYR A C 1
ATOM 663 O O . TYR A 1 81 ? 5.468 5.073 7.350 1.00 93.31 81 TYR A O 1
ATOM 671 N N . LYS A 1 82 ? 5.368 2.875 7.778 1.00 92.25 82 LYS A N 1
ATOM 672 C CA . LYS A 1 82 ? 4.892 3.034 9.155 1.00 92.25 82 LYS A CA 1
ATOM 673 C C . LYS A 1 82 ? 5.961 3.604 10.098 1.00 92.25 82 LYS A C 1
ATOM 675 O O . LYS A 1 82 ? 5.594 4.378 10.975 1.00 92.25 82 LYS A O 1
ATOM 680 N N . SER A 1 83 ? 7.226 3.200 9.964 1.00 90.75 83 SER A N 1
ATOM 681 C CA . SER A 1 83 ? 8.325 3.640 10.835 1.00 90.75 83 SER A CA 1
ATOM 682 C C . SER A 1 83 ? 8.848 5.016 10.463 1.00 90.75 83 SER A C 1
ATOM 684 O O . SER A 1 83 ? 8.984 5.863 11.330 1.00 90.75 83 SER A O 1
ATOM 686 N N . ASP A 1 84 ? 9.119 5.255 9.186 1.00 88.19 84 ASP A N 1
ATOM 687 C CA . ASP A 1 84 ? 9.861 6.439 8.764 1.00 88.19 84 ASP A CA 1
ATOM 688 C C . ASP A 1 84 ? 8.910 7.543 8.306 1.00 88.19 84 ASP A C 1
ATOM 690 O O . ASP A 1 84 ? 9.045 8.693 8.704 1.00 88.19 84 ASP A O 1
ATOM 694 N N . PHE A 1 85 ? 7.887 7.223 7.514 1.00 88.88 85 PHE A N 1
ATOM 695 C CA . PHE A 1 85 ? 7.012 8.258 6.959 1.00 88.88 85 PHE A CA 1
ATOM 696 C C . PHE A 1 85 ? 5.913 8.700 7.937 1.00 88.88 85 PHE A C 1
ATOM 698 O O . PHE A 1 85 ? 5.736 9.894 8.169 1.00 88.88 85 PHE A O 1
ATOM 705 N N . CYS A 1 86 ? 5.184 7.756 8.543 1.00 88.75 86 CYS A N 1
ATOM 706 C CA . CYS A 1 86 ? 4.076 8.086 9.449 1.00 88.75 86 CYS A CA 1
ATOM 707 C C . CYS A 1 86 ? 4.535 8.750 10.753 1.00 88.75 86 CYS A C 1
ATOM 709 O O . CYS A 1 86 ? 3.831 9.623 11.253 1.00 88.75 86 CYS A O 1
ATOM 711 N N . ILE A 1 87 ? 5.697 8.362 11.294 1.00 88.81 87 ILE A N 1
ATOM 712 C CA . ILE A 1 87 ? 6.236 8.971 12.519 1.00 88.81 87 ILE A CA 1
ATOM 713 C C . ILE A 1 87 ? 6.681 10.408 12.241 1.00 88.81 87 ILE A C 1
ATOM 715 O O . ILE A 1 87 ? 6.294 11.311 12.976 1.00 88.81 87 ILE A O 1
ATOM 719 N N . ASN A 1 88 ? 7.405 10.641 11.141 1.00 88.62 88 ASN A N 1
ATOM 720 C CA . ASN A 1 88 ? 7.872 11.981 10.771 1.00 88.62 88 ASN A CA 1
ATOM 721 C C . ASN A 1 88 ? 6.724 12.956 10.469 1.00 88.62 88 ASN A C 1
ATOM 723 O O . ASN A 1 88 ? 6.841 14.144 10.748 1.00 88.62 88 ASN A O 1
ATOM 727 N N . GLN A 1 89 ? 5.612 12.461 9.920 1.00 85.12 89 GLN A N 1
ATOM 728 C CA . GLN A 1 89 ? 4.418 13.266 9.640 1.00 85.12 89 GLN A CA 1
ATOM 729 C C . GLN A 1 89 ? 3.447 13.352 10.833 1.00 85.12 89 GLN A C 1
ATOM 731 O O . GLN A 1 89 ? 2.442 14.044 10.736 1.00 85.12 89 GLN A O 1
ATOM 736 N N . ASN A 1 90 ? 3.735 12.665 11.948 1.00 84.12 90 ASN A N 1
ATOM 737 C CA . ASN A 1 90 ? 2.872 12.546 13.131 1.00 84.12 90 ASN A CA 1
ATOM 738 C C . ASN A 1 90 ? 1.431 12.092 12.812 1.00 84.12 90 ASN A C 1
ATOM 740 O O . ASN A 1 90 ? 0.454 12.596 13.366 1.00 84.12 90 ASN A O 1
ATOM 744 N N . GLU A 1 91 ? 1.296 11.134 11.894 1.00 83.88 91 GLU A N 1
ATOM 745 C CA . GLU A 1 91 ? 0.015 10.749 11.300 1.00 83.88 91 GLU A CA 1
ATOM 746 C C . GLU A 1 91 ? -0.301 9.270 11.473 1.00 83.88 91 GLU A C 1
ATOM 748 O O . GLU A 1 91 ? 0.574 8.399 11.559 1.00 83.88 91 GLU A O 1
ATOM 753 N N . LYS A 1 92 ? -1.599 8.956 11.519 1.00 86.00 92 LYS A N 1
ATOM 754 C CA . LYS A 1 92 ? -2.039 7.581 11.759 1.00 86.00 92 LYS A CA 1
ATOM 755 C C . LYS A 1 92 ? -1.829 6.729 10.511 1.00 86.00 92 LYS A C 1
ATOM 757 O O . LYS A 1 92 ? -2.471 6.926 9.481 1.00 86.00 92 LYS A O 1
ATOM 762 N N . ALA A 1 93 ? -0.998 5.698 10.647 1.00 87.69 93 ALA A N 1
ATOM 763 C CA . ALA A 1 93 ? -0.738 4.752 9.571 1.00 87.69 93 ALA A CA 1
ATOM 764 C C . ALA A 1 93 ? -2.020 4.068 9.065 1.00 87.69 93 ALA A C 1
ATOM 766 O O . ALA A 1 93 ? -2.848 3.562 9.831 1.00 87.69 93 ALA A O 1
ATOM 767 N N . VAL A 1 94 ? -2.139 4.004 7.741 1.00 91.44 94 VAL A N 1
ATOM 768 C CA . VAL A 1 94 ? -3.222 3.315 7.037 1.00 91.44 94 VAL A CA 1
ATOM 769 C C . VAL A 1 94 ? -3.108 1.793 7.214 1.00 91.44 94 VAL A C 1
ATOM 771 O O . VAL A 1 94 ? -2.014 1.249 7.378 1.00 91.44 94 VAL A O 1
ATOM 774 N N . SER A 1 95 ? -4.237 1.076 7.154 1.00 92.12 95 SER A N 1
ATOM 775 C CA . SER A 1 95 ? -4.244 -0.393 7.206 1.00 92.12 95 SER A CA 1
ATOM 776 C C . SER A 1 95 ? -3.440 -1.022 6.059 1.00 92.12 95 SER A C 1
ATOM 778 O O . SER A 1 95 ? -3.432 -0.516 4.934 1.00 92.12 95 SER A O 1
ATOM 780 N N . ILE A 1 96 ? -2.822 -2.179 6.313 1.00 92.81 96 ILE A N 1
ATOM 781 C CA . ILE A 1 96 ? -2.030 -2.889 5.297 1.00 92.81 96 ILE A CA 1
ATOM 782 C C . ILE A 1 96 ? -2.865 -3.314 4.077 1.00 92.81 96 ILE A C 1
ATOM 784 O O . ILE A 1 96 ? -2.376 -3.321 2.950 1.00 92.81 96 ILE A O 1
ATOM 788 N N . ALA A 1 97 ? -4.151 -3.615 4.281 1.00 93.25 97 ALA A N 1
ATOM 789 C CA . ALA A 1 97 ? -5.064 -3.971 3.200 1.00 93.25 97 ALA A CA 1
ATOM 790 C C . ALA A 1 97 ? -5.303 -2.782 2.261 1.00 93.25 97 ALA A C 1
ATOM 792 O O . ALA A 1 97 ? -5.224 -2.926 1.041 1.00 93.25 97 ALA A O 1
ATOM 793 N N . THR A 1 98 ? -5.556 -1.596 2.818 1.00 91.88 98 THR A N 1
ATOM 794 C CA . THR A 1 98 ? -5.700 -0.368 2.027 1.00 91.88 98 THR A CA 1
ATOM 795 C C . THR A 1 98 ? -4.381 -0.005 1.345 1.00 91.88 98 THR A C 1
ATOM 797 O O . THR A 1 98 ? -4.394 0.349 0.170 1.00 91.88 98 THR A O 1
ATOM 800 N N . PHE A 1 99 ? -3.245 -0.182 2.026 1.00 94.50 99 PHE A N 1
ATOM 801 C CA . PHE A 1 99 ? -1.918 0.024 1.445 1.00 94.50 99 PHE A CA 1
ATOM 802 C C . PHE A 1 99 ? -1.696 -0.836 0.192 1.00 94.50 99 P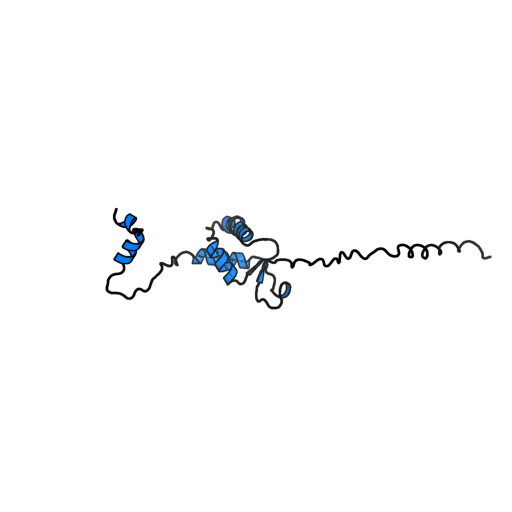HE A C 1
ATOM 804 O O . PHE A 1 99 ? -1.362 -0.308 -0.866 1.00 94.50 99 PHE A O 1
ATOM 811 N N . HIS A 1 100 ? -1.966 -2.144 0.270 1.00 93.69 100 HIS A N 1
ATOM 812 C CA . HIS A 1 100 ? -1.860 -3.034 -0.890 1.00 93.69 100 HIS A CA 1
ATOM 813 C C . HIS A 1 100 ? -2.820 -2.639 -2.017 1.00 93.69 100 HIS A C 1
ATOM 815 O O . HIS A 1 100 ? -2.424 -2.652 -3.179 1.00 93.69 100 HIS A O 1
ATOM 821 N N . LYS A 1 101 ? -4.059 -2.244 -1.697 1.00 93.00 101 LYS A N 1
ATOM 822 C CA . LYS A 1 101 ? -5.024 -1.782 -2.708 1.00 93.00 101 LYS A CA 1
ATOM 823 C C . LYS A 1 101 ? -4.521 -0.548 -3.462 1.00 93.00 101 LYS A C 1
ATOM 825 O O . LYS A 1 101 ? -4.615 -0.511 -4.685 1.00 93.00 101 LYS A O 1
ATOM 830 N N . VAL A 1 102 ? -3.976 0.444 -2.754 1.00 92.56 102 VAL A N 1
ATOM 831 C CA . VAL A 1 102 ? -3.432 1.667 -3.374 1.00 92.56 102 VAL A CA 1
ATOM 832 C C . VAL A 1 102 ? -2.163 1.359 -4.174 1.00 92.56 102 VAL A C 1
ATOM 834 O O . VAL A 1 102 ? -2.003 1.871 -5.277 1.00 92.56 102 VAL A O 1
ATOM 837 N N . PHE A 1 103 ? -1.306 0.468 -3.672 1.00 93.94 103 PHE A N 1
ATOM 838 C CA . PHE A 1 103 ? -0.102 0.023 -4.375 1.00 93.94 103 PHE A CA 1
ATOM 839 C C . PHE A 1 103 ? -0.421 -0.593 -5.749 1.00 93.94 103 PHE A C 1
ATOM 841 O O . PHE A 1 103 ? 0.176 -0.210 -6.755 1.00 93.94 103 PHE A O 1
ATOM 848 N N . GLU A 1 104 ? -1.404 -1.500 -5.811 1.00 92.06 104 GLU A N 1
ATOM 849 C CA . GLU A 1 104 ? -1.852 -2.098 -7.078 1.00 92.06 104 GLU A CA 1
ATOM 850 C C . GLU A 1 104 ? -2.547 -1.071 -7.984 1.00 92.06 104 GLU A C 1
ATOM 852 O O . GLU A 1 104 ? -2.318 -1.058 -9.194 1.00 92.06 104 GLU A O 1
ATOM 857 N N . LYS A 1 105 ? -3.353 -0.166 -7.407 1.00 92.12 105 LYS A N 1
ATOM 858 C CA . LYS A 1 105 ? -4.020 0.915 -8.152 1.00 92.12 105 LYS A CA 1
ATOM 859 C C . LYS A 1 105 ? -3.012 1.820 -8.869 1.00 92.12 105 LYS A C 1
ATOM 861 O O . LYS A 1 105 ? -3.251 2.207 -10.009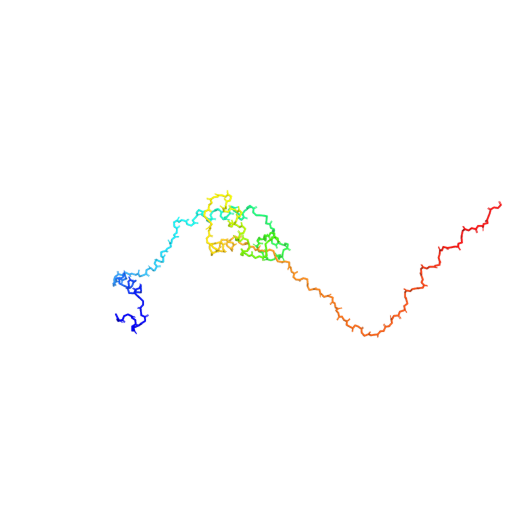 1.00 92.12 105 LYS A O 1
ATOM 866 N N . ASN A 1 106 ? -1.873 2.097 -8.235 1.00 90.19 106 ASN A N 1
ATOM 867 C CA . ASN A 1 106 ? -0.795 2.910 -8.801 1.00 90.19 106 ASN A CA 1
ATOM 868 C C . ASN A 1 106 ? 0.105 2.137 -9.790 1.00 90.19 106 ASN A C 1
ATOM 870 O O . ASN A 1 106 ? 1.099 2.685 -10.261 1.00 90.19 106 ASN A O 1
ATOM 874 N N . LYS A 1 107 ? -0.219 0.874 -10.116 1.00 91.56 107 LYS A N 1
ATOM 875 C CA . LYS A 1 107 ? 0.562 -0.002 -11.014 1.00 91.56 107 LYS A CA 1
ATOM 876 C C . LYS A 1 107 ? 2.033 -0.149 -10.594 1.00 91.56 107 LYS A C 1
ATOM 878 O O . LYS A 1 107 ? 2.906 -0.344 -11.444 1.00 91.56 107 LYS A O 1
ATOM 883 N N . LEU A 1 108 ? 2.301 -0.075 -9.290 1.00 91.44 108 LEU A N 1
ATOM 884 C CA . LEU A 1 108 ? 3.641 -0.224 -8.738 1.00 91.44 108 LEU A CA 1
ATOM 885 C C . LEU A 1 108 ? 4.020 -1.704 -8.631 1.00 91.44 108 LEU A C 1
ATOM 887 O O . LEU A 1 108 ? 3.189 -2.579 -8.388 1.00 91.44 108 LEU A O 1
ATOM 891 N N . SER A 1 109 ? 5.303 -1.998 -8.797 1.00 90.12 109 SER A N 1
ATOM 892 C CA . SER A 1 109 ? 5.875 -3.320 -8.560 1.00 90.12 109 SER A CA 1
ATOM 893 C C . SER A 1 109 ? 7.240 -3.181 -7.907 1.00 90.12 109 SER A C 1
ATOM 895 O O . SER A 1 109 ? 7.961 -2.224 -8.147 1.00 90.12 109 SER A O 1
ATOM 897 N N . LEU A 1 110 ? 7.628 -4.154 -7.090 1.00 89.50 110 LEU A N 1
ATOM 898 C CA . LEU A 1 110 ? 9.004 -4.223 -6.602 1.00 89.50 110 LEU A CA 1
ATOM 899 C C . LEU A 1 110 ? 9.892 -4.812 -7.696 1.00 89.50 110 LEU A C 1
ATOM 901 O O . LEU A 1 110 ? 9.491 -5.781 -8.357 1.00 89.50 110 LEU A O 1
ATOM 905 N N . TYR A 1 111 ? 11.082 -4.239 -7.881 1.00 86.06 111 TYR A N 1
ATOM 906 C CA . TYR A 1 111 ? 12.091 -4.832 -8.746 1.00 86.06 111 TYR A CA 1
ATOM 907 C C . TYR A 1 111 ? 12.479 -6.211 -8.214 1.00 86.06 111 TYR A C 1
ATOM 909 O O . TYR A 1 111 ? 12.810 -6.388 -7.043 1.00 86.06 111 TYR A O 1
ATOM 917 N N . ARG A 1 112 ? 12.444 -7.210 -9.094 1.00 80.44 112 ARG A N 1
ATOM 918 C CA . ARG A 1 112 ? 12.981 -8.538 -8.811 1.00 80.44 112 ARG A CA 1
ATOM 919 C C . ARG A 1 112 ? 13.999 -8.853 -9.891 1.00 80.44 112 ARG A C 1
ATOM 921 O O . ARG A 1 112 ? 13.589 -8.996 -11.047 1.00 80.44 112 ARG A O 1
ATOM 928 N N . PRO A 1 113 ? 15.294 -8.971 -9.552 1.00 75.38 113 PRO A N 1
ATOM 929 C CA . PRO A 1 113 ? 16.277 -9.383 -10.535 1.00 75.38 113 PRO A CA 1
ATOM 930 C C . PRO A 1 113 ? 15.852 -10.737 -11.102 1.00 75.38 113 PRO A C 1
ATOM 932 O O . PRO A 1 113 ? 15.481 -11.654 -10.361 1.00 75.38 113 PRO A O 1
ATOM 935 N N . LYS A 1 114 ? 15.871 -10.863 -12.433 1.00 71.06 114 LYS A N 1
ATOM 936 C CA . LYS A 1 114 ? 15.689 -12.168 -13.072 1.00 71.06 114 LYS A CA 1
ATOM 937 C C . LYS A 1 114 ? 16.777 -13.084 -12.520 1.00 71.06 114 LYS A C 1
ATOM 939 O O . LYS A 1 114 ? 17.951 -12.712 -12.545 1.00 71.06 114 LYS A O 1
ATOM 944 N N . LYS A 1 115 ? 16.395 -14.266 -12.020 1.00 68.69 115 LYS A N 1
ATOM 945 C CA . LYS A 1 115 ? 17.358 -15.330 -11.721 1.00 68.69 115 LYS A CA 1
ATOM 946 C C . LYS A 1 115 ? 18.250 -15.467 -12.951 1.00 68.69 115 LYS A C 1
ATOM 948 O O . LYS A 1 115 ? 17.745 -15.786 -14.028 1.00 68.69 115 LYS A O 1
ATOM 953 N N . LYS A 1 116 ? 19.550 -15.200 -12.805 1.00 55.50 116 LYS A N 1
ATOM 954 C CA . LYS A 1 116 ? 20.509 -15.657 -13.799 1.00 55.50 116 LYS A CA 1
ATOM 955 C C . LYS A 1 116 ? 20.403 -17.171 -13.760 1.00 55.50 116 LYS A C 1
ATOM 957 O O . LYS A 1 116 ? 20.760 -17.796 -12.765 1.00 55.50 116 LYS A O 1
ATOM 962 N N . ILE A 1 117 ? 19.838 -17.749 -14.812 1.00 55.50 117 ILE A N 1
ATOM 963 C CA . ILE A 1 117 ? 20.150 -19.125 -15.152 1.00 55.50 117 ILE A CA 1
ATOM 964 C C . ILE A 1 117 ? 21.643 -19.046 -15.442 1.00 55.50 117 ILE A C 1
ATOM 966 O O . ILE A 1 117 ? 22.054 -18.619 -16.518 1.00 55.50 117 ILE A O 1
ATOM 970 N N . CYS A 1 118 ? 22.464 -19.327 -14.434 1.00 53.19 118 CYS A N 1
ATOM 971 C CA . CYS A 1 118 ? 23.820 -19.747 -14.685 1.00 53.19 118 CYS A CA 1
ATOM 972 C C . CYS A 1 118 ? 23.666 -21.067 -15.436 1.00 53.19 118 CYS A C 1
ATOM 974 O O . CYS A 1 118 ? 23.667 -22.136 -14.839 1.00 53.19 118 CYS A O 1
ATOM 976 N N . ALA A 1 119 ? 23.506 -20.983 -16.754 1.00 46.53 119 ALA A N 1
ATOM 977 C CA . ALA A 1 119 ? 23.996 -22.004 -17.650 1.00 46.53 119 ALA A CA 1
ATOM 978 C C . ALA A 1 119 ? 25.524 -21.913 -17.575 1.00 46.53 119 ALA A C 1
ATOM 980 O O . ALA A 1 119 ? 26.188 -21.464 -18.499 1.00 46.53 119 ALA A O 1
ATOM 981 N N . ILE A 1 120 ? 26.082 -22.259 -16.414 1.00 52.50 120 ILE A N 1
ATOM 982 C CA . ILE A 1 120 ? 27.350 -22.956 -16.419 1.00 52.50 120 ILE A CA 1
ATOM 983 C C . ILE A 1 120 ? 26.916 -24.344 -16.871 1.00 52.50 120 ILE A C 1
ATOM 985 O O . ILE A 1 120 ? 26.231 -25.029 -16.103 1.00 52.50 120 ILE A O 1
ATOM 989 N N . PRO A 1 121 ? 27.197 -24.755 -18.115 1.00 45.69 121 PRO A N 1
ATOM 990 C CA . PRO A 1 121 ? 27.103 -26.157 -18.423 1.00 45.69 121 PRO A CA 1
ATOM 991 C C . PRO A 1 121 ? 28.197 -26.807 -17.581 1.00 45.69 121 PRO A C 1
ATOM 993 O O . PRO A 1 121 ? 29.373 -26.789 -17.934 1.00 45.69 121 PRO A O 1
ATOM 996 N N . VAL A 1 122 ? 27.823 -27.369 -16.434 1.00 47.62 122 VAL A N 1
ATOM 997 C CA . VAL A 1 122 ? 28.621 -28.417 -15.808 1.00 47.62 122 VAL A CA 1
ATOM 998 C C . VAL A 1 122 ? 28.419 -29.641 -16.698 1.00 47.62 122 VAL A C 1
ATOM 1000 O O . VAL A 1 122 ? 27.677 -30.562 -16.379 1.00 47.62 122 VAL A O 1
ATOM 1003 N N . CYS A 1 123 ? 28.994 -29.592 -17.898 1.00 39.25 123 CYS A N 1
ATOM 1004 C CA . CYS A 1 123 ? 29.262 -30.780 -18.672 1.00 39.25 123 CYS A CA 1
ATOM 1005 C C . CYS A 1 123 ? 30.439 -31.453 -17.967 1.00 39.25 123 CYS A C 1
ATOM 1007 O O . CYS A 1 123 ? 31.535 -30.888 -17.980 1.00 39.25 123 CYS A O 1
ATOM 1009 N N . PRO A 1 124 ? 30.282 -32.651 -17.382 1.00 43.75 124 PRO A N 1
ATOM 1010 C CA . PRO A 1 124 ? 31.419 -33.537 -17.228 1.00 43.75 124 PRO A CA 1
ATOM 1011 C C . PRO A 1 124 ? 31.805 -33.979 -18.644 1.00 43.75 124 PRO A C 1
ATOM 1013 O O . PRO A 1 124 ? 31.378 -35.029 -19.125 1.00 43.75 124 PRO A O 1
ATOM 1016 N N . PHE A 1 125 ? 32.543 -33.130 -19.367 1.00 39.81 125 PHE A N 1
ATOM 1017 C CA . PHE A 1 125 ? 33.168 -33.560 -20.604 1.00 39.81 125 PHE A CA 1
ATOM 1018 C C . PHE A 1 125 ? 34.221 -34.584 -20.203 1.00 39.81 125 PHE A C 1
ATOM 1020 O O . PHE A 1 125 ? 35.144 -34.302 -19.436 1.00 39.81 125 PHE A O 1
ATOM 1027 N N . LYS A 1 126 ? 33.965 -35.815 -20.638 1.00 44.53 126 LYS A N 1
ATOM 1028 C CA . LYS A 1 126 ? 34.796 -36.985 -20.408 1.00 44.53 126 LYS A CA 1
ATOM 1029 C C . LYS A 1 126 ? 36.256 -36.667 -20.742 1.00 44.53 126 LYS A C 1
ATOM 1031 O O . LYS A 1 126 ? 36.545 -35.924 -21.674 1.00 44.53 126 LYS A O 1
ATOM 1036 N N . GLN A 1 127 ? 37.132 -37.264 -19.942 1.00 46.97 127 GLN A N 1
ATOM 1037 C CA . GLN A 1 127 ? 38.585 -37.323 -20.078 1.00 46.97 127 GLN A CA 1
ATOM 1038 C C . GLN A 1 127 ? 39.072 -37.238 -21.533 1.00 46.97 127 GLN A C 1
ATOM 1040 O O . GLN A 1 127 ? 38.647 -38.022 -22.379 1.00 46.97 127 GLN A O 1
ATOM 1045 N N . GLY A 1 128 ? 40.027 -36.344 -21.792 1.00 43.94 128 GLY A N 1
ATOM 1046 C CA . GLY A 1 128 ? 40.782 -36.354 -23.040 1.00 43.94 128 GLY A CA 1
ATOM 1047 C C . GLY A 1 128 ? 41.541 -35.060 -23.309 1.00 43.94 128 GLY A C 1
ATOM 1048 O O . GLY A 1 128 ? 40.962 -34.099 -23.792 1.00 43.94 128 GLY A O 1
ATOM 1049 N N . ILE A 1 129 ? 42.860 -35.114 -23.096 1.00 44.72 129 ILE A N 1
ATOM 1050 C CA . ILE A 1 129 ? 43.895 -34.179 -23.576 1.00 44.72 129 ILE A CA 1
ATOM 1051 C C . ILE A 1 129 ? 44.131 -32.948 -22.679 1.00 44.72 129 ILE A C 1
ATOM 1053 O O . ILE A 1 129 ? 43.888 -31.793 -23.020 1.00 44.72 129 ILE A O 1
ATOM 1057 N N . PHE A 1 130 ? 44.728 -33.226 -21.519 1.00 49.66 130 PHE A N 1
ATOM 1058 C CA . PHE A 1 130 ? 45.698 -32.327 -20.902 1.00 49.66 130 PHE A CA 1
ATOM 1059 C C . PHE A 1 130 ? 47.000 -32.390 -21.723 1.00 49.66 130 PHE A C 1
ATOM 1061 O O . PHE A 1 130 ? 47.400 -33.468 -22.156 1.00 49.66 130 PHE A O 1
ATOM 1068 N N . GLN A 1 131 ? 47.663 -31.241 -21.866 1.00 49.97 131 GLN A N 1
ATOM 1069 C CA . GLN A 1 131 ? 48.930 -30.976 -22.568 1.00 49.97 131 GLN A CA 1
ATOM 1070 C C . GLN A 1 131 ? 48.844 -30.660 -24.067 1.00 49.97 131 GLN A C 1
ATOM 1072 O O . GLN A 1 131 ? 49.053 -31.536 -24.897 1.00 49.97 131 GLN A O 1
ATOM 1077 N N . LYS A 1 132 ? 48.711 -29.365 -24.405 1.00 44.84 132 LYS A N 1
ATOM 1078 C CA . LYS A 1 132 ? 49.685 -28.687 -25.294 1.00 44.84 132 LYS A CA 1
ATOM 1079 C C . LYS A 1 132 ? 49.527 -27.161 -25.354 1.00 44.84 132 LYS A C 1
ATOM 1081 O O . LYS A 1 132 ? 49.403 -26.591 -26.426 1.00 44.84 132 LYS A O 1
ATOM 1086 N N . ILE A 1 133 ? 49.570 -26.465 -24.217 1.00 47.81 133 ILE A N 1
ATOM 1087 C CA . ILE A 1 133 ? 49.806 -25.008 -24.222 1.00 47.81 133 ILE A CA 1
ATOM 1088 C C . ILE A 1 133 ? 50.724 -24.655 -23.043 1.00 47.81 133 ILE A C 1
ATOM 1090 O O . ILE A 1 133 ? 50.300 -24.061 -22.063 1.00 47.81 133 ILE A O 1
ATOM 1094 N N . SER A 1 134 ? 51.980 -25.111 -23.091 1.00 47.44 134 SER A N 1
ATOM 1095 C CA . SER A 1 134 ? 53.020 -24.684 -22.133 1.00 47.44 134 SER A CA 1
ATOM 1096 C C . SER A 1 134 ? 54.438 -24.676 -22.729 1.00 47.44 134 SER A C 1
ATOM 1098 O O . SER A 1 134 ? 55.422 -24.787 -22.008 1.00 47.44 134 SER A O 1
ATOM 1100 N N . THR A 1 135 ? 54.594 -24.568 -24.055 1.00 47.25 135 THR A N 1
ATOM 1101 C CA . THR A 1 135 ? 55.942 -24.587 -24.666 1.00 47.25 135 THR A CA 1
ATOM 1102 C C . THR A 1 135 ? 56.128 -23.691 -25.894 1.00 47.25 135 THR A C 1
ATOM 1104 O O . THR A 1 135 ? 56.988 -23.987 -26.713 1.00 47.25 135 THR A O 1
ATOM 1107 N N . MET A 1 136 ? 55.404 -22.572 -26.049 1.00 47.75 136 MET A N 1
ATOM 1108 C CA . MET A 1 136 ? 55.752 -21.581 -27.094 1.00 47.75 136 MET A CA 1
ATOM 1109 C C . MET A 1 136 ? 55.565 -20.116 -26.677 1.00 47.75 136 MET A C 1
ATOM 1111 O O . MET A 1 136 ? 55.048 -19.301 -27.434 1.00 47.75 136 MET A O 1
ATOM 1115 N N . SER A 1 137 ? 56.039 -19.739 -25.488 1.00 51.56 137 SER A N 1
ATOM 1116 C CA . SER A 1 137 ? 56.217 -18.314 -25.171 1.00 51.56 137 SER A CA 1
ATOM 1117 C C . SER A 1 137 ? 57.328 -18.045 -24.154 1.00 51.56 137 SER A C 1
ATOM 1119 O O . SER A 1 137 ? 57.131 -17.229 -23.268 1.00 51.56 137 SER A O 1
ATOM 1121 N N . MET A 1 138 ? 58.485 -18.714 -24.254 1.00 44.78 138 MET A N 1
ATOM 1122 C CA . MET A 1 138 ? 59.685 -18.398 -23.451 1.00 44.78 138 MET A CA 1
ATOM 1123 C C . MET A 1 138 ? 61.004 -18.653 -24.205 1.00 44.78 138 MET A C 1
ATOM 1125 O O . MET A 1 138 ? 61.943 -19.234 -23.675 1.00 44.78 138 MET A O 1
ATOM 1129 N N . THR A 1 139 ? 61.113 -18.179 -25.448 1.00 54.44 139 THR A N 1
ATOM 1130 C CA . THR A 1 139 ? 62.406 -18.059 -26.151 1.00 54.44 139 THR A CA 1
ATOM 1131 C C . THR A 1 139 ? 62.433 -16.803 -27.018 1.00 54.44 139 THR A C 1
ATOM 1133 O O . THR A 1 139 ? 62.452 -16.866 -28.241 1.00 54.44 139 THR A O 1
ATOM 1136 N N . ASN A 1 140 ? 62.429 -15.625 -26.389 1.00 53.50 140 ASN A N 1
ATOM 1137 C CA . ASN A 1 140 ? 62.839 -14.398 -27.084 1.00 53.50 140 ASN A CA 1
ATOM 1138 C C . ASN A 1 140 ? 63.389 -13.317 -26.142 1.00 53.50 140 ASN A C 1
ATOM 1140 O O . ASN A 1 140 ? 63.058 -12.146 -26.256 1.00 53.50 140 ASN A O 1
ATOM 1144 N N . ILE A 1 141 ? 64.254 -13.701 -25.199 1.00 54.97 141 ILE A N 1
ATOM 1145 C CA . ILE A 1 141 ? 65.103 -12.757 -24.457 1.00 54.97 141 ILE A CA 1
ATOM 1146 C C . ILE A 1 141 ? 66.465 -13.427 -24.233 1.00 54.97 141 ILE A C 1
ATOM 1148 O O . ILE A 1 141 ? 66.668 -14.084 -23.220 1.00 54.97 141 ILE A O 1
ATOM 1152 N N . LYS A 1 142 ? 67.364 -13.325 -25.224 1.00 52.00 142 LYS A N 1
ATOM 1153 C CA . LYS A 1 142 ? 68.845 -13.350 -25.106 1.00 52.00 142 LYS A CA 1
ATOM 1154 C C . LYS A 1 142 ? 69.479 -13.436 -26.502 1.00 52.00 142 LYS A C 1
ATOM 1156 O O . LYS A 1 142 ? 69.871 -14.503 -26.955 1.00 52.00 142 LYS A O 1
ATOM 1161 N N . LYS A 1 143 ? 69.577 -12.292 -27.185 1.00 51.88 143 LYS A N 1
ATOM 1162 C CA . LYS A 1 143 ? 70.587 -12.017 -28.231 1.00 51.88 143 LYS A CA 1
ATOM 1163 C C . LYS A 1 143 ? 70.630 -10.512 -28.519 1.00 51.88 143 LYS A C 1
ATOM 1165 O O . LYS A 1 143 ? 70.205 -10.035 -29.561 1.00 51.88 143 LYS A O 1
ATOM 1170 N N . LYS A 1 144 ? 71.106 -9.748 -27.536 1.00 50.44 144 LYS A N 1
ATOM 1171 C CA . LYS A 1 144 ? 71.599 -8.374 -27.719 1.00 50.44 144 LYS A CA 1
ATOM 1172 C C . LYS A 1 144 ? 72.666 -8.088 -26.661 1.00 50.44 144 LYS A C 1
ATOM 1174 O O . LYS A 1 144 ? 72.471 -7.284 -25.764 1.00 50.44 144 LYS A O 1
ATOM 1179 N N . GLN A 1 145 ? 73.782 -8.805 -26.752 1.00 46.78 145 GLN A N 1
ATOM 1180 C CA . GLN A 1 145 ? 75.068 -8.351 -26.229 1.00 46.78 145 GLN A CA 1
ATOM 1181 C C . GLN A 1 145 ? 76.152 -8.791 -27.214 1.00 46.78 145 GLN A C 1
ATOM 1183 O O . GLN A 1 145 ? 76.208 -9.962 -27.576 1.00 46.78 145 GLN A O 1
ATOM 1188 N N . GLY A 1 146 ? 76.956 -7.820 -27.650 1.00 44.69 146 GLY A N 1
ATOM 1189 C CA . GLY A 1 146 ? 78.185 -8.005 -28.416 1.00 44.69 146 GLY A CA 1
ATOM 1190 C C . GLY A 1 146 ? 77.998 -8.152 -29.924 1.00 44.69 146 GLY A C 1
ATOM 1191 O O . GLY A 1 146 ? 77.693 -9.238 -30.399 1.00 44.69 146 GLY A O 1
ATOM 1192 N N . LEU A 1 147 ? 78.204 -7.068 -30.681 1.00 43.75 147 LEU A N 1
ATOM 1193 C CA . LEU A 1 147 ? 79.382 -6.909 -31.555 1.00 43.75 147 LEU A CA 1
ATOM 1194 C C . LEU A 1 147 ? 79.162 -5.746 -32.541 1.00 43.75 147 LEU A C 1
ATOM 1196 O O . LEU A 1 147 ? 78.329 -5.845 -33.439 1.00 43.75 147 LEU A O 1
ATOM 1200 N N . LYS A 1 148 ? 79.900 -4.650 -32.344 1.00 44.78 148 LYS A N 1
ATOM 1201 C CA . LYS A 1 148 ? 80.275 -3.578 -33.293 1.00 44.78 148 LYS A CA 1
ATOM 1202 C C . LYS A 1 148 ? 80.993 -2.520 -32.444 1.00 44.78 148 LYS A C 1
ATOM 1204 O O . LYS A 1 148 ? 80.430 -2.112 -31.438 1.00 44.78 148 LYS A O 1
ATOM 1209 N N . ARG A 1 149 ? 82.168 -2.020 -32.774 1.00 45.97 149 ARG A N 1
ATOM 1210 C CA . ARG A 1 149 ? 83.195 -2.353 -33.758 1.00 45.97 149 ARG A CA 1
ATOM 1211 C C . ARG A 1 149 ? 84.430 -1.587 -33.291 1.00 45.97 149 ARG A C 1
ATOM 1213 O O . ARG A 1 149 ? 84.213 -0.537 -32.647 1.00 45.97 149 ARG A O 1
#

Sequence (149 aa):
MFLNTLGVKDWVIKKWAKIGPEENVTVQTHQNSGNNNHGVKQLQIFFDSLPKLESHYCRATSSKLYLEPIWTSKSQLYKFYKSDFCINQNEKAVSIATFHKVFEKNKLSLYRPKKKICAIPVCPFKQGIFQKISTMSMTNIKKKQGLKR

Radius of gyration: 34.43 Å; chains: 1; bounding box: 125×51×58 Å

Organism: NCBI:txid50390

Foldseek 3Di:
DVCVVVVHDPVVVVVVVVVDPDDDDPPPPPDPPPPVPVLLVLLVVVVVPFDWDAPCVQPNPARAIEGEQPDPDLVRVLVCCVPPVCVVVVHDHDDSVVSVVSCVVNRYDYDDPDPPPPPPVPPPPDDDDDDDDDPPDPPDPDDPDDDDD